Protein AF-A0A6N8XGK1-F1 (afdb_monomer)

Foldseek 3Di:
DDDDPPQFQDDDDDPPDQLLVSQVSSQVRVLVVCCVPVVDDSLPDQDGDQQFDLLLLLLLDLVLQCVLPVVLPVCSVVSVVQQVVAPFSSRQDPDDCRGRVSSCCVSDPPDDCPPVSVSSCVSCDPVSSCVRVVSVVVSVVSVVPDDPPPPPPDD

Sequence (155 aa):
YGLPGGFPGRAEPERSSDPIARCQQIEAALHGVVVEQAGCRQERFLPHIQPYEFEALLLSDMGAFARAEAQWHSVESELASVVNASASPEHVNDGFGTHPSARLKHAIPGYRKVTHGVRLATQIGLDRIRSECHHFGAWLGRMESLQPLNPGRSR

Mean predicted aligned error: 5.38 Å

pLDDT: mean 89.43, std 10.52, range [47.25, 98.38]

Solvent-accessible surface area (backbone atoms only — not comparable to full-atom values): 9091 Å² total; per-residue (Å²): 140,79,83,60,84,85,39,56,56,58,65,84,79,59,96,82,60,59,56,64,64,50,30,52,46,22,27,52,36,42,38,53,53,48,30,67,75,67,68,48,62,63,92,74,58,79,67,83,58,75,48,87,49,76,51,16,57,54,55,47,43,47,69,31,45,29,71,70,38,69,87,41,48,82,41,30,67,60,56,43,51,55,36,72,76,31,94,29,25,57,57,48,55,83,50,94,77,43,31,40,60,42,45,48,46,68,68,34,84,86,61,43,69,69,70,49,46,54,51,39,46,64,62,50,32,69,71,46,31,34,70,46,27,53,70,65,25,51,54,50,52,56,60,71,67,53,73,79,82,75,82,70,75,86,125

Structure (mmCIF, N/CA/C/O backbone):
data_AF-A0A6N8XGK1-F1
#
_entry.id   AF-A0A6N8XGK1-F1
#
loop_
_atom_site.group_PDB
_atom_site.id
_atom_site.type_symbol
_atom_site.label_atom_id
_atom_site.label_alt_id
_atom_site.label_comp_id
_atom_site.label_asym_id
_atom_site.label_entity_id
_atom_site.label_seq_id
_atom_site.pdbx_PDB_ins_code
_atom_site.Cartn_x
_atom_site.Cartn_y
_atom_site.Cartn_z
_atom_site.occupancy
_atom_site.B_iso_or_equiv
_atom_site.auth_seq_id
_atom_site.auth_comp_id
_atom_site.auth_asym_id
_atom_site.auth_atom_id
_atom_site.pdbx_PDB_model_num
ATOM 1 N N . TYR A 1 1 ? 4.749 13.531 3.700 1.00 50.72 1 TYR A N 1
ATOM 2 C CA . TYR A 1 1 ? 3.613 12.603 3.865 1.00 50.72 1 TYR A CA 1
ATOM 3 C C . TYR A 1 1 ? 3.802 11.890 5.192 1.00 50.72 1 TYR A C 1
ATOM 5 O O . TYR A 1 1 ? 4.949 11.628 5.538 1.00 50.72 1 TYR A O 1
ATOM 13 N N . GLY A 1 2 ? 2.741 11.643 5.952 1.00 74.00 2 GLY A N 1
ATOM 14 C CA . GLY A 1 2 ? 2.839 10.984 7.255 1.00 74.00 2 GLY A CA 1
ATOM 15 C C . GLY A 1 2 ? 1.676 11.351 8.167 1.00 74.00 2 GLY A C 1
ATOM 16 O O . GLY A 1 2 ? 1.068 12.408 8.004 1.00 74.00 2 GLY A O 1
ATOM 17 N N . LEU A 1 3 ? 1.372 10.467 9.114 1.00 82.06 3 LEU A N 1
ATOM 18 C CA . LEU A 1 3 ? 0.373 10.730 10.146 1.00 82.06 3 LEU A CA 1
ATOM 19 C C . LEU A 1 3 ? 0.832 11.909 11.027 1.00 82.06 3 LEU A C 1
ATOM 21 O O . LEU A 1 3 ? 2.037 12.069 11.210 1.00 82.06 3 LEU A O 1
ATOM 25 N N . PRO A 1 4 ? -0.074 12.753 11.552 1.00 85.00 4 PRO A N 1
ATOM 26 C CA . PRO A 1 4 ? 0.271 13.876 12.432 1.00 85.00 4 PRO A CA 1
ATOM 27 C C . PRO A 1 4 ? 0.778 13.408 13.806 1.00 85.00 4 PRO A C 1
ATOM 29 O O . PRO A 1 4 ? 0.638 12.242 14.162 1.00 85.00 4 PRO A O 1
ATOM 32 N N . GLY A 1 5 ? 1.452 14.286 14.563 1.00 81.62 5 GLY A N 1
ATOM 33 C CA . GLY A 1 5 ? 2.119 13.941 15.839 1.00 81.62 5 GLY A CA 1
ATOM 34 C C . GLY A 1 5 ? 1.186 13.324 16.879 1.00 81.62 5 GLY A C 1
ATOM 35 O O . GLY A 1 5 ? 1.539 12.347 17.519 1.00 81.62 5 GLY A O 1
ATOM 36 N N . GLY A 1 6 ? -0.036 13.848 16.977 1.00 85.25 6 GLY A N 1
ATOM 37 C CA . GLY A 1 6 ? -1.066 13.355 17.895 1.00 85.25 6 GLY A CA 1
ATOM 38 C C . GLY A 1 6 ? -1.968 12.262 17.320 1.00 85.25 6 GLY A C 1
ATOM 39 O O . GLY A 1 6 ? -3.076 12.090 17.816 1.00 85.25 6 GLY A O 1
ATOM 40 N N . PHE A 1 7 ? -1.570 11.579 16.241 1.00 89.50 7 PHE A N 1
ATOM 41 C CA . PHE A 1 7 ? -2.402 10.510 15.690 1.00 89.50 7 PHE A CA 1
ATOM 42 C C . PHE A 1 7 ? -2.451 9.308 16.656 1.00 89.50 7 PHE A C 1
ATOM 44 O O . PHE A 1 7 ? -1.396 8.909 17.157 1.00 89.50 7 PHE A O 1
ATOM 51 N N . PRO A 1 8 ? -3.628 8.702 16.912 1.00 89.88 8 PRO A N 1
ATOM 52 C CA . PRO A 1 8 ? -3.754 7.564 17.823 1.00 89.88 8 PRO A CA 1
ATOM 53 C C . PRO A 1 8 ? -2.777 6.429 17.498 1.00 89.88 8 PRO A C 1
ATOM 55 O O . PRO A 1 8 ? -2.654 6.013 16.349 1.00 89.88 8 PRO A O 1
ATOM 58 N N . GLY A 1 9 ? -2.067 5.933 18.514 1.00 86.50 9 GLY A N 1
ATOM 59 C CA . GLY A 1 9 ? -1.121 4.821 18.365 1.00 86.50 9 GLY A CA 1
ATOM 60 C C . GLY A 1 9 ? 0.174 5.166 17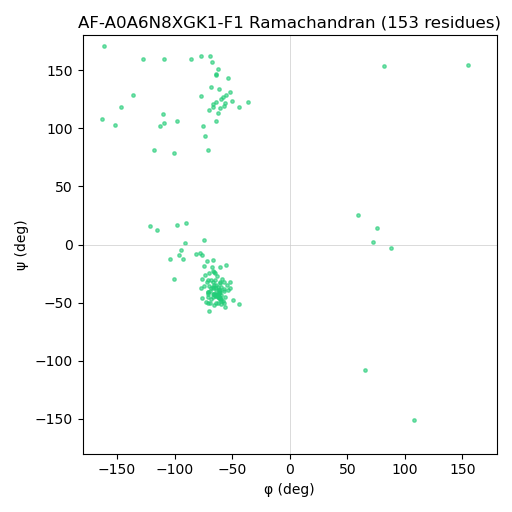.626 1.00 86.50 9 GLY A C 1
ATOM 61 O O . GLY A 1 9 ? 1.014 4.287 17.442 1.00 86.50 9 GLY A O 1
ATOM 62 N N . ARG A 1 10 ? 0.377 6.428 17.224 1.00 84.06 10 ARG A N 1
ATOM 63 C CA . ARG A 1 10 ? 1.642 6.870 16.642 1.00 84.06 10 ARG A CA 1
ATOM 64 C C . ARG A 1 10 ? 2.695 7.018 17.742 1.00 84.06 10 ARG A C 1
ATOM 66 O O . ARG A 1 10 ? 2.719 8.013 18.456 1.00 84.06 10 ARG A O 1
ATOM 73 N N . ALA A 1 11 ? 3.584 6.038 17.844 1.00 72.94 11 ALA A N 1
ATOM 74 C CA . ALA A 1 11 ? 4.844 6.179 18.566 1.00 72.94 11 ALA A CA 1
ATOM 75 C C . ALA A 1 11 ? 5.927 6.782 17.651 1.00 72.94 11 ALA A C 1
ATOM 77 O O . ALA A 1 11 ? 5.819 6.718 16.420 1.00 72.94 11 ALA A O 1
ATOM 78 N N . GLU A 1 12 ? 6.980 7.351 18.245 1.00 67.94 12 GLU A N 1
ATOM 79 C CA . GLU A 1 12 ? 8.197 7.662 17.492 1.00 67.94 12 GLU A CA 1
ATOM 80 C C . GLU A 1 12 ? 8.752 6.354 16.910 1.00 67.94 12 GLU A C 1
ATOM 82 O O . GLU A 1 12 ? 8.930 5.385 17.652 1.00 67.94 12 GLU A O 1
ATOM 87 N N . PRO A 1 13 ? 8.969 6.270 15.587 1.00 62.19 13 PRO A N 1
ATOM 88 C CA . PRO A 1 13 ? 9.389 5.027 14.973 1.00 62.19 13 PRO A CA 1
ATOM 89 C C . PRO A 1 13 ? 10.792 4.664 15.456 1.00 62.19 13 PRO A C 1
ATOM 91 O O . PRO A 1 13 ? 11.766 5.364 15.168 1.00 62.19 13 PRO A O 1
ATOM 94 N N . GLU A 1 14 ? 10.922 3.522 16.127 1.00 62.09 14 GLU A N 1
ATOM 95 C CA . GLU A 1 14 ? 12.225 2.881 16.245 1.00 62.09 14 GLU A CA 1
ATOM 96 C C . GLU A 1 14 ? 12.716 2.530 14.836 1.00 62.09 14 GLU A C 1
ATOM 98 O O . GLU A 1 14 ? 11.960 1.986 14.020 1.00 62.09 14 GLU A O 1
ATOM 103 N N . ARG A 1 15 ? 13.990 2.836 14.546 1.00 57.44 15 ARG A N 1
ATOM 104 C CA . ARG A 1 15 ? 14.609 2.665 13.215 1.00 57.44 15 ARG A CA 1
ATOM 105 C C . ARG A 1 15 ? 14.504 1.239 12.652 1.00 57.44 15 ARG A C 1
ATOM 107 O O . ARG A 1 15 ? 14.677 1.073 11.453 1.00 57.44 15 ARG A O 1
ATOM 114 N N . SER A 1 16 ? 14.224 0.245 13.495 1.00 60.00 16 SER A N 1
ATOM 115 C CA . SER A 1 16 ? 14.162 -1.181 13.152 1.00 60.00 16 SER A CA 1
ATOM 116 C C . SER A 1 16 ? 12.760 -1.799 13.302 1.00 60.00 16 SER A C 1
ATOM 118 O O . SER A 1 16 ? 12.632 -3.022 13.302 1.00 60.00 16 SER A O 1
ATOM 120 N N . SER A 1 17 ? 11.708 -0.993 13.471 1.00 76.88 17 SER A N 1
ATOM 121 C CA . SER A 1 17 ? 10.349 -1.524 13.647 1.00 76.88 17 SER A CA 1
ATOM 122 C C . SER A 1 17 ? 9.738 -1.987 12.321 1.00 76.88 17 SER A C 1
ATOM 124 O O . SER A 1 17 ? 9.678 -1.213 11.358 1.00 76.88 17 SER A O 1
ATOM 126 N N . ASP A 1 18 ? 9.239 -3.225 12.300 1.00 89.94 18 ASP A N 1
ATOM 127 C CA . ASP A 1 18 ? 8.448 -3.781 11.197 1.00 89.94 18 ASP A CA 1
ATOM 128 C C . ASP A 1 18 ? 7.307 -2.808 10.809 1.00 89.94 18 ASP A C 1
ATOM 130 O O . ASP A 1 18 ? 6.514 -2.407 11.675 1.00 89.94 18 ASP A O 1
ATOM 134 N N . PRO A 1 19 ? 7.224 -2.369 9.535 1.00 91.38 19 PRO A N 1
ATOM 135 C CA . PRO A 1 19 ? 6.176 -1.459 9.088 1.00 91.38 19 PRO A CA 1
ATOM 136 C C . PRO A 1 19 ? 4.763 -2.015 9.253 1.00 91.38 19 PRO A C 1
ATOM 138 O O . PRO A 1 19 ? 3.858 -1.226 9.530 1.00 91.38 19 PRO A O 1
ATOM 141 N N . ILE A 1 20 ? 4.558 -3.328 9.113 1.00 93.6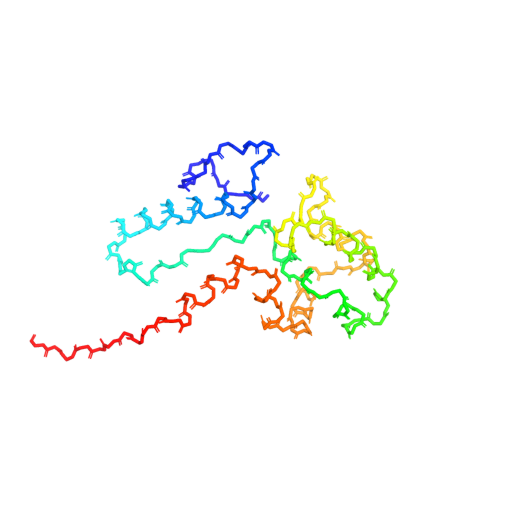9 20 ILE A N 1
ATOM 142 C CA . ILE A 1 20 ? 3.229 -3.932 9.248 1.00 93.69 20 ILE A CA 1
ATOM 143 C C . ILE A 1 20 ? 2.790 -3.897 10.710 1.00 93.69 20 ILE A C 1
ATOM 145 O O . ILE A 1 20 ? 1.721 -3.360 11.003 1.00 93.69 20 I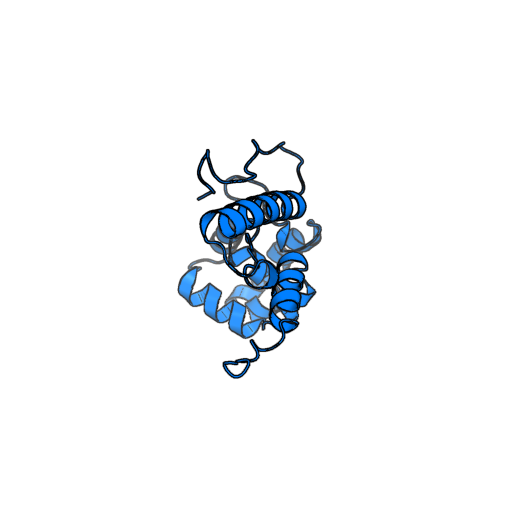LE A O 1
ATOM 149 N N . ALA A 1 21 ? 3.633 -4.362 11.637 1.00 92.50 21 ALA A N 1
ATOM 150 C CA . ALA A 1 21 ? 3.354 -4.280 13.073 1.00 92.50 21 ALA A CA 1
ATOM 151 C C . ALA A 1 21 ? 3.022 -2.844 13.523 1.00 92.50 21 ALA A C 1
ATOM 153 O O . ALA A 1 21 ? 2.096 -2.613 14.304 1.00 92.50 21 ALA A O 1
ATOM 154 N N . ARG A 1 22 ? 3.730 -1.851 12.972 1.00 91.31 22 ARG A N 1
ATOM 155 C CA . ARG A 1 22 ? 3.458 -0.432 13.234 1.00 91.31 22 ARG A CA 1
ATOM 156 C C . ARG A 1 22 ? 2.083 0.004 12.727 1.00 91.31 22 ARG A C 1
ATOM 158 O O . ARG A 1 22 ? 1.374 0.711 13.440 1.00 91.31 22 ARG A O 1
ATOM 165 N N . CYS A 1 23 ? 1.702 -0.397 11.512 1.00 93.62 23 CYS A N 1
ATOM 166 C CA . CYS A 1 23 ? 0.373 -0.104 10.972 1.00 93.62 23 CYS A CA 1
ATOM 167 C C . CYS A 1 23 ? -0.714 -0.737 11.845 1.00 93.62 23 CYS A C 1
ATOM 169 O O . CYS A 1 23 ? -1.638 -0.036 12.245 1.00 93.62 23 CYS A O 1
ATOM 171 N N . GLN A 1 24 ? -0.545 -1.997 12.251 1.00 94.75 24 GLN A N 1
ATOM 172 C CA . GLN A 1 24 ? -1.492 -2.707 13.116 1.00 94.75 24 GLN A CA 1
ATOM 173 C C . GLN A 1 24 ? -1.678 -2.031 14.482 1.00 94.75 24 GLN A C 1
ATOM 175 O O . GLN A 1 24 ? -2.804 -1.909 14.965 1.00 94.75 24 GLN A O 1
ATOM 180 N N . GLN A 1 25 ? -0.599 -1.538 15.099 1.00 93.81 25 GLN A N 1
ATOM 181 C CA . GLN A 1 25 ? -0.683 -0.773 16.348 1.00 93.81 25 GLN A CA 1
ATOM 182 C C . GLN A 1 25 ? -1.510 0.509 16.176 1.00 93.81 25 GLN A C 1
ATOM 184 O O . GLN A 1 25 ? -2.373 0.821 17.001 1.00 93.81 25 GLN A O 1
ATOM 189 N N . ILE A 1 26 ? -1.249 1.253 15.101 1.00 94.44 26 ILE A N 1
ATOM 190 C CA . ILE A 1 26 ? -1.958 2.495 14.784 1.00 94.44 26 ILE A CA 1
ATOM 191 C C . ILE A 1 26 ? -3.432 2.207 14.483 1.00 94.44 26 ILE A C 1
ATOM 193 O O . ILE A 1 26 ? -4.312 2.906 14.980 1.00 94.44 26 ILE A O 1
ATOM 197 N N . GLU A 1 27 ? -3.717 1.167 13.705 1.00 96.81 27 GLU A N 1
ATOM 198 C CA . GLU A 1 27 ? -5.072 0.728 13.370 1.00 96.81 27 GLU A CA 1
ATOM 199 C C . GLU A 1 27 ? -5.863 0.319 14.612 1.00 96.81 27 GLU A C 1
ATOM 201 O O . GLU A 1 27 ? -7.020 0.713 14.743 1.00 96.81 27 GLU A O 1
ATOM 206 N N . ALA A 1 28 ? -5.252 -0.412 15.549 1.00 96.62 28 ALA A N 1
ATOM 207 C CA . ALA A 1 28 ? -5.891 -0.797 16.805 1.00 96.62 28 ALA A CA 1
ATOM 208 C C . ALA A 1 28 ? -6.228 0.423 17.678 1.00 96.62 28 ALA A C 1
ATOM 210 O O . ALA A 1 28 ? -7.330 0.520 18.220 1.00 96.62 28 ALA A O 1
ATOM 211 N N . ALA A 1 29 ? -5.314 1.392 17.778 1.00 96.25 29 ALA A N 1
ATOM 212 C CA . ALA A 1 29 ? -5.569 2.627 18.514 1.00 96.25 29 ALA A CA 1
ATOM 213 C C . ALA A 1 29 ? -6.648 3.489 17.838 1.00 96.25 29 ALA A C 1
ATOM 215 O O . ALA A 1 29 ? -7.540 4.009 18.508 1.00 96.25 29 ALA A O 1
ATOM 216 N N . LEU A 1 30 ? -6.596 3.613 16.508 1.00 96.56 30 LEU A N 1
ATOM 217 C CA . LEU A 1 30 ? -7.606 4.321 15.723 1.00 96.56 30 LEU A CA 1
ATOM 218 C C . LEU A 1 30 ? -8.983 3.667 15.874 1.00 96.56 30 LEU A C 1
ATOM 220 O O . LEU A 1 30 ? -9.978 4.374 16.013 1.00 96.56 30 LEU A O 1
ATOM 224 N N . HIS A 1 31 ? -9.036 2.332 15.874 1.00 97.69 31 HIS A N 1
ATOM 225 C CA . HIS A 1 31 ? -10.255 1.565 16.117 1.00 97.69 31 HIS A CA 1
ATOM 226 C C . HIS A 1 31 ? -10.892 1.936 17.451 1.00 97.69 31 HIS A C 1
ATOM 228 O O . HIS A 1 31 ? -12.045 2.360 17.462 1.00 97.69 31 HIS A O 1
ATOM 234 N N . GLY A 1 32 ? -10.124 1.864 18.543 1.00 97.50 32 GLY A N 1
ATOM 235 C CA . GLY A 1 32 ? -10.609 2.205 19.879 1.00 97.50 32 GLY A CA 1
ATOM 236 C C . GLY A 1 32 ? -11.163 3.628 19.957 1.00 97.50 32 GLY A C 1
ATOM 237 O O . GLY A 1 32 ? -12.307 3.816 20.364 1.00 97.50 32 GLY A O 1
ATOM 238 N N . VAL A 1 33 ? -10.395 4.615 19.479 1.00 97.00 33 VAL A N 1
ATOM 239 C CA . VAL A 1 33 ? -10.799 6.032 19.516 1.00 97.00 33 VAL A CA 1
ATOM 240 C C . VAL A 1 33 ? -12.078 6.278 18.715 1.00 97.00 33 VAL A C 1
ATOM 242 O O . VAL A 1 33 ? -12.979 6.961 19.193 1.00 97.00 33 VAL A O 1
ATOM 245 N N . VAL A 1 34 ? -12.195 5.726 17.504 1.00 96.75 34 VAL A N 1
ATOM 246 C CA . VAL A 1 34 ? -13.378 5.950 16.658 1.00 96.75 34 VAL A CA 1
ATOM 247 C C . VAL A 1 34 ? -14.606 5.232 17.210 1.00 96.75 34 VAL A C 1
ATOM 249 O O . VAL A 1 34 ? -15.695 5.803 17.197 1.00 96.75 34 VAL A O 1
ATOM 252 N N . VAL A 1 35 ? -14.462 4.003 17.711 1.00 97.88 35 VAL A N 1
ATOM 253 C CA . VAL A 1 35 ? -15.581 3.270 18.323 1.00 97.88 35 VAL A CA 1
ATOM 254 C C . VAL A 1 35 ? -16.089 3.997 19.565 1.00 97.88 35 VAL A C 1
ATOM 256 O O . VAL A 1 35 ? -17.299 4.165 19.703 1.00 97.88 35 VAL A O 1
ATOM 259 N N . GLU A 1 36 ? -15.187 4.484 20.418 1.00 97.62 36 GLU A N 1
ATOM 260 C CA . GLU A 1 36 ? -15.536 5.257 21.612 1.00 97.62 36 GLU A CA 1
ATOM 261 C C . GLU A 1 36 ? -16.209 6.591 21.258 1.00 97.62 36 GLU A C 1
ATOM 263 O O . GLU A 1 36 ? -17.287 6.894 21.765 1.00 97.62 36 GLU A O 1
ATOM 268 N N . GLN A 1 37 ? -15.613 7.380 20.359 1.00 97.00 37 GLN A N 1
ATOM 269 C CA . GLN A 1 37 ? -16.093 8.734 20.061 1.00 97.00 37 GLN A CA 1
ATOM 270 C C . GLN A 1 37 ? -17.340 8.761 19.175 1.00 97.00 37 GLN A C 1
ATOM 272 O O . GLN A 1 37 ? -18.204 9.616 19.359 1.00 97.00 37 GLN A O 1
ATOM 277 N N . ALA A 1 38 ? -17.439 7.858 18.198 1.00 96.12 38 ALA A N 1
ATOM 278 C CA . ALA A 1 38 ? -18.563 7.826 17.264 1.00 96.12 38 ALA A CA 1
ATOM 279 C C . ALA A 1 38 ? -19.699 6.895 17.719 1.00 96.12 38 ALA A C 1
ATOM 281 O O . ALA A 1 38 ? -20.769 6.916 17.112 1.00 96.12 38 ALA A O 1
ATOM 282 N N . GLY A 1 39 ? -19.473 6.041 18.728 1.00 94.56 39 GLY A N 1
ATOM 283 C CA . GLY A 1 39 ? -20.450 5.040 19.174 1.00 94.56 39 GLY A CA 1
ATOM 284 C C . GLY A 1 39 ? -20.845 4.047 18.074 1.00 94.56 39 GLY A C 1
ATOM 285 O O . GLY A 1 39 ? -21.958 3.520 18.070 1.00 94.56 39 GLY A O 1
ATOM 286 N N . CYS A 1 40 ? -19.970 3.840 17.087 1.00 94.12 40 CYS A N 1
ATOM 287 C CA . CYS A 1 40 ? -20.265 3.001 15.933 1.00 94.12 40 CYS A CA 1
ATOM 288 C C . CYS A 1 40 ? -20.166 1.505 16.273 1.00 94.12 40 CYS A C 1
ATOM 290 O O . CYS A 1 40 ? -19.568 1.092 17.267 1.00 94.12 40 CYS A O 1
ATOM 292 N N . ARG A 1 41 ? -20.753 0.662 15.418 1.00 94.56 41 ARG A N 1
ATOM 293 C CA . ARG A 1 41 ? -20.630 -0.797 15.527 1.00 94.56 41 ARG A CA 1
ATOM 294 C C . ARG A 1 41 ? -19.160 -1.190 15.368 1.00 94.56 41 ARG A C 1
ATOM 296 O O . ARG A 1 41 ? -18.604 -1.028 14.284 1.00 94.56 41 ARG A O 1
ATOM 303 N N . GLN A 1 42 ? -18.546 -1.702 16.433 1.00 95.62 42 GLN A N 1
ATOM 304 C CA . GLN A 1 42 ? -17.112 -2.010 16.481 1.00 95.62 42 GLN A CA 1
ATOM 305 C C . GLN A 1 42 ? -16.648 -2.934 15.349 1.00 95.62 42 GLN A C 1
ATOM 307 O O . GLN A 1 42 ? -15.562 -2.765 14.809 1.00 95.62 42 GLN A O 1
ATOM 312 N N . GLU A 1 43 ? -17.489 -3.874 14.932 1.00 94.88 43 GLU A N 1
ATOM 313 C CA . GLU A 1 43 ? -17.206 -4.811 13.850 1.00 94.88 43 GLU A CA 1
ATOM 314 C C . GLU A 1 43 ? -17.370 -4.190 12.454 1.00 94.88 43 GLU A C 1
ATOM 316 O O . GLU A 1 43 ? -17.051 -4.829 11.458 1.00 94.88 43 GLU A O 1
ATOM 321 N N . ARG A 1 44 ? -17.887 -2.957 12.362 1.00 94.56 44 ARG A N 1
ATOM 322 C CA . ARG A 1 44 ? -18.103 -2.216 11.106 1.00 94.56 44 ARG A CA 1
ATOM 323 C C . ARG A 1 44 ? -17.085 -1.125 10.853 1.00 94.56 44 ARG A C 1
ATOM 325 O O . ARG A 1 44 ? -17.025 -0.625 9.734 1.00 94.56 44 ARG A O 1
ATOM 332 N N . PHE A 1 45 ? -16.288 -0.774 11.851 1.00 96.88 45 PHE A N 1
ATOM 333 C CA . PHE A 1 45 ? -15.123 0.063 11.643 1.00 96.88 45 PHE A CA 1
ATOM 334 C C . PHE A 1 45 ? -13.891 -0.835 11.547 1.00 96.88 45 PHE A C 1
ATOM 336 O O . PHE A 1 45 ? -13.452 -1.411 12.535 1.00 96.88 45 PHE A O 1
ATOM 343 N N . LEU A 1 46 ? -13.362 -1.002 10.337 1.00 97.38 46 LEU A N 1
ATOM 344 C CA . LEU A 1 46 ? -12.184 -1.823 10.059 1.00 97.38 46 LEU A CA 1
ATOM 345 C C . LEU A 1 46 ? -11.088 -0.907 9.497 1.00 97.38 46 LEU A C 1
ATOM 347 O O . LEU A 1 46 ? -10.973 -0.794 8.273 1.00 97.38 46 LEU A O 1
ATOM 351 N N . PRO A 1 47 ? -10.347 -0.181 10.357 1.00 97.25 47 PRO A N 1
ATOM 352 C CA . PRO A 1 47 ? -9.312 0.726 9.885 1.00 97.25 47 PRO A CA 1
ATOM 353 C C . PRO A 1 47 ? -8.197 -0.040 9.169 1.00 97.25 47 PRO A C 1
ATOM 355 O O . PRO A 1 47 ? -7.861 -1.158 9.554 1.00 97.25 47 PRO A O 1
ATOM 358 N N . HIS A 1 48 ? -7.631 0.604 8.149 1.00 96.94 48 HIS A N 1
ATOM 359 C CA . HIS A 1 48 ? -6.443 0.161 7.423 1.00 96.94 48 HIS A CA 1
ATOM 360 C C . HIS A 1 48 ? -5.525 1.349 7.205 1.00 96.94 48 HIS A C 1
ATOM 362 O O . HIS A 1 48 ? -5.946 2.389 6.690 1.00 96.94 48 HIS A O 1
ATOM 368 N N . ILE A 1 49 ? -4.268 1.182 7.574 1.00 94.75 49 ILE A N 1
ATOM 369 C CA . ILE A 1 49 ? -3.178 2.077 7.241 1.00 94.75 49 ILE A CA 1
ATOM 370 C C . ILE A 1 49 ? -2.299 1.320 6.261 1.00 94.75 49 ILE A C 1
ATOM 372 O O . ILE A 1 49 ? -1.641 0.343 6.610 1.00 94.75 49 ILE A O 1
ATOM 376 N N . GLN A 1 50 ? -2.275 1.794 5.017 1.00 93.94 50 GLN A N 1
ATOM 377 C CA . GLN A 1 50 ? -1.356 1.251 4.031 1.00 93.94 50 GLN A CA 1
ATOM 378 C C . GLN A 1 50 ? 0.079 1.606 4.446 1.00 93.94 50 GLN A C 1
ATOM 380 O O . GLN A 1 50 ? 0.386 2.803 4.541 1.00 93.94 50 GLN A O 1
ATOM 385 N N . PRO A 1 51 ? 0.976 0.624 4.658 1.00 91.19 51 PRO A N 1
ATOM 386 C CA . PRO A 1 51 ? 2.383 0.925 4.846 1.00 91.19 51 PRO A CA 1
ATOM 387 C C . PRO A 1 51 ? 2.913 1.682 3.624 1.00 91.19 51 PRO A C 1
ATOM 389 O O . PRO A 1 51 ? 2.770 1.255 2.477 1.00 91.19 51 PRO A O 1
ATOM 392 N N . TYR A 1 52 ? 3.526 2.831 3.902 1.00 90.06 52 TYR A N 1
ATOM 393 C CA . TYR A 1 52 ? 4.171 3.713 2.931 1.00 90.06 52 TYR A CA 1
ATOM 394 C C . TYR A 1 52 ? 3.223 4.360 1.909 1.00 90.06 52 TYR A C 1
ATOM 396 O O . TYR A 1 52 ? 2.523 5.313 2.247 1.00 90.06 52 TYR A O 1
ATOM 404 N N . GLU A 1 53 ? 3.261 3.929 0.649 1.00 91.06 53 GLU A N 1
ATOM 405 C CA . GLU A 1 53 ? 2.525 4.539 -0.460 1.00 91.06 53 GLU A CA 1
ATOM 406 C C . GLU A 1 53 ? 1.713 3.479 -1.206 1.00 91.06 53 GLU A C 1
ATOM 408 O O . GLU A 1 53 ? 2.043 2.295 -1.174 1.00 91.06 53 GLU A O 1
ATOM 413 N N . PHE A 1 54 ? 0.688 3.912 -1.943 1.00 93.56 54 PHE A N 1
ATOM 414 C CA . PHE A 1 54 ? -0.091 3.040 -2.828 1.00 93.56 54 PHE A CA 1
ATOM 415 C C . PHE A 1 54 ? 0.800 2.235 -3.786 1.00 93.56 54 PHE A C 1
ATOM 417 O O . PHE A 1 54 ? 0.542 1.063 -4.042 1.00 93.56 54 PHE A O 1
ATOM 424 N N . GLU A 1 55 ? 1.882 2.840 -4.275 1.00 94.06 55 GLU A N 1
ATOM 425 C CA . GLU A 1 55 ? 2.833 2.200 -5.176 1.00 94.06 55 GLU A CA 1
ATOM 426 C C . GLU A 1 55 ? 3.509 0.953 -4.577 1.00 94.06 55 GLU A C 1
ATOM 428 O O . GLU A 1 55 ? 3.959 0.116 -5.351 1.00 94.06 55 GLU A O 1
ATOM 433 N N . ALA A 1 56 ? 3.525 0.767 -3.248 1.00 93.81 56 ALA A N 1
ATOM 434 C CA . ALA A 1 56 ? 3.970 -0.489 -2.632 1.00 93.81 56 ALA A CA 1
ATOM 435 C C . ALA A 1 56 ? 3.108 -1.681 -3.079 1.00 93.81 56 ALA A C 1
ATOM 437 O O . ALA A 1 56 ? 3.632 -2.751 -3.365 1.00 93.81 56 ALA A O 1
ATOM 438 N N . LEU A 1 57 ? 1.791 -1.484 -3.216 1.00 96.38 57 LEU A N 1
ATOM 439 C CA . LEU A 1 57 ? 0.870 -2.528 -3.681 1.00 96.38 57 LEU A CA 1
ATOM 440 C C . LEU A 1 57 ? 1.135 -2.915 -5.138 1.00 96.38 57 LEU A C 1
ATOM 442 O O . LEU A 1 57 ? 0.967 -4.072 -5.521 1.00 96.38 57 LEU A O 1
ATOM 446 N N . LEU A 1 58 ? 1.587 -1.958 -5.952 1.00 95.88 58 LEU A N 1
ATOM 447 C CA . LEU A 1 58 ? 1.949 -2.208 -7.347 1.00 95.88 58 LEU A CA 1
ATOM 448 C C . LEU A 1 58 ? 3.187 -3.102 -7.457 1.00 95.88 58 LEU A C 1
ATOM 450 O O . LEU A 1 58 ? 3.394 -3.723 -8.493 1.00 95.88 58 LEU A O 1
ATOM 454 N N . LEU A 1 59 ? 3.984 -3.215 -6.389 1.00 94.88 59 LEU A N 1
ATOM 455 C CA . LEU A 1 59 ? 5.168 -4.064 -6.366 1.00 94.88 59 LEU A CA 1
ATOM 456 C C . LEU A 1 59 ? 4.866 -5.576 -6.250 1.00 94.88 59 LEU A C 1
ATOM 458 O O . LEU A 1 59 ? 5.788 -6.383 -6.204 1.00 94.88 59 LEU A O 1
ATOM 462 N N . SER A 1 60 ? 3.590 -5.971 -6.254 1.00 96.00 60 SER A N 1
ATOM 463 C CA . SER A 1 60 ? 3.128 -7.370 -6.182 1.00 96.00 60 SER A CA 1
ATOM 464 C C . SER A 1 60 ? 3.299 -8.182 -7.479 1.00 96.00 60 SER A C 1
ATOM 466 O O . SER A 1 60 ? 3.279 -9.417 -7.455 1.00 96.00 60 SER A O 1
ATOM 468 N N . ASP A 1 61 ? 3.483 -7.529 -8.630 1.00 95.06 61 ASP A N 1
ATOM 469 C CA . ASP A 1 61 ? 3.757 -8.215 -9.900 1.00 95.06 61 ASP A CA 1
ATOM 470 C C . ASP A 1 61 ? 4.577 -7.333 -10.849 1.00 95.06 61 ASP A C 1
ATOM 472 O O . ASP A 1 61 ? 4.058 -6.427 -11.502 1.00 95.06 61 ASP A O 1
ATOM 476 N N . MET A 1 62 ? 5.876 -7.626 -10.944 1.00 91.12 62 MET A N 1
ATOM 477 C CA . MET A 1 62 ? 6.804 -6.928 -11.844 1.00 91.12 62 MET A CA 1
ATOM 478 C C . MET A 1 62 ? 6.572 -7.266 -13.311 1.00 91.12 62 MET A C 1
ATOM 480 O O . MET A 1 62 ? 6.697 -6.384 -14.160 1.00 91.12 62 MET A O 1
ATOM 484 N N . GLY A 1 63 ? 6.101 -8.474 -13.614 1.00 89.75 63 GLY A N 1
ATOM 485 C CA . GLY A 1 63 ? 5.721 -8.837 -14.975 1.00 89.75 63 GLY A CA 1
ATOM 486 C C . GLY A 1 63 ? 4.558 -7.983 -15.493 1.00 89.75 63 GLY A C 1
ATOM 487 O O . GLY A 1 63 ? 4.449 -7.737 -16.696 1.00 89.75 63 GLY A O 1
ATOM 488 N N . ALA A 1 64 ? 3.694 -7.471 -14.607 1.00 91.88 64 ALA A N 1
ATOM 489 C CA . ALA A 1 64 ? 2.612 -6.567 -14.993 1.00 91.88 64 ALA A CA 1
ATOM 490 C C . ALA A 1 64 ? 3.109 -5.230 -15.553 1.00 91.88 64 ALA A C 1
ATOM 492 O O . ALA A 1 64 ? 2.395 -4.615 -16.345 1.00 91.88 64 ALA A O 1
ATOM 493 N N . PHE A 1 65 ? 4.321 -4.791 -15.202 1.00 91.56 65 PHE A N 1
ATOM 494 C CA . PHE A 1 65 ? 4.890 -3.546 -15.720 1.00 91.56 65 PHE A CA 1
ATOM 495 C C . PHE A 1 65 ? 5.199 -3.663 -17.208 1.00 91.56 65 PHE A C 1
ATOM 497 O O . PHE A 1 65 ? 4.770 -2.807 -17.981 1.00 91.56 65 PHE A O 1
ATOM 504 N N . ALA A 1 66 ? 5.844 -4.757 -17.621 1.00 87.62 66 ALA A N 1
ATOM 505 C CA . ALA A 1 66 ? 6.111 -5.040 -19.029 1.00 87.62 66 ALA A CA 1
ATOM 506 C C . ALA A 1 66 ? 4.815 -5.254 -19.834 1.00 87.62 66 ALA A C 1
ATOM 508 O O . ALA A 1 66 ? 4.728 -4.847 -20.992 1.00 87.62 66 ALA A O 1
ATOM 509 N N . ARG A 1 67 ? 3.778 -5.849 -19.218 1.00 89.00 67 ARG A N 1
ATOM 510 C CA . ARG A 1 67 ? 2.447 -5.991 -19.843 1.00 89.00 67 ARG A CA 1
ATOM 511 C C . ARG A 1 67 ? 1.712 -4.656 -19.978 1.00 89.00 67 ARG A C 1
ATOM 513 O O . ARG A 1 67 ? 0.995 -4.458 -20.955 1.00 89.00 67 ARG A O 1
ATOM 520 N N . ALA A 1 68 ? 1.868 -3.752 -19.011 1.00 88.06 68 ALA A N 1
ATOM 521 C CA . ALA A 1 68 ? 1.238 -2.437 -19.039 1.00 88.06 68 ALA A CA 1
ATOM 522 C C . ALA A 1 68 ? 1.874 -1.526 -20.097 1.00 88.06 68 ALA A C 1
ATOM 524 O O . ALA A 1 68 ? 1.144 -0.839 -20.812 1.00 88.06 68 ALA A O 1
ATOM 525 N N . GLU A 1 69 ? 3.205 -1.540 -20.205 1.00 88.00 69 GLU A N 1
ATOM 526 C CA . GLU A 1 69 ? 3.973 -0.812 -21.215 1.00 88.00 69 GLU A CA 1
ATOM 527 C C . GLU A 1 69 ? 5.227 -1.610 -21.600 1.00 88.00 69 GLU A C 1
ATOM 529 O O . GLU A 1 69 ? 6.130 -1.798 -20.785 1.00 88.00 69 GLU A O 1
ATOM 534 N N . ALA A 1 70 ? 5.344 -2.011 -22.869 1.00 86.81 70 ALA A N 1
ATOM 535 C CA . ALA A 1 70 ? 6.460 -2.844 -23.336 1.00 86.81 70 ALA A CA 1
ATOM 536 C C . ALA A 1 70 ? 7.846 -2.220 -23.065 1.00 86.81 70 ALA A C 1
ATOM 538 O O . ALA A 1 70 ? 8.815 -2.921 -22.783 1.00 86.81 70 ALA A O 1
ATOM 539 N N . GLN A 1 71 ? 7.933 -0.888 -23.091 1.00 88.00 71 GLN A N 1
ATOM 540 C CA . GLN A 1 71 ? 9.161 -0.134 -22.813 1.00 88.00 71 GLN A CA 1
ATOM 541 C C . GLN A 1 71 ? 9.656 -0.243 -21.360 1.00 88.00 71 GLN A C 1
ATOM 543 O O . GLN A 1 71 ? 10.781 0.154 -21.079 1.00 88.00 71 GLN A O 1
ATOM 548 N N . TRP A 1 72 ? 8.840 -0.754 -20.431 1.00 90.69 72 TRP A N 1
ATOM 549 C CA . TRP A 1 72 ? 9.222 -0.951 -19.027 1.00 90.69 72 TRP A CA 1
ATOM 550 C C . TRP A 1 72 ? 9.813 -2.334 -18.758 1.00 90.69 72 TRP A C 1
ATOM 552 O O . TRP A 1 72 ? 10.193 -2.628 -17.630 1.00 90.69 72 TRP A O 1
ATOM 562 N N . HIS A 1 73 ? 9.952 -3.182 -19.777 1.00 87.44 73 HIS A N 1
ATOM 563 C CA . HIS A 1 73 ? 10.583 -4.488 -19.605 1.00 87.44 73 HIS A CA 1
ATOM 564 C C . HIS A 1 73 ? 12.031 -4.386 -19.087 1.00 87.44 73 HIS A C 1
ATOM 566 O O . HIS A 1 73 ? 12.483 -5.238 -18.329 1.00 87.44 73 HIS A O 1
ATOM 572 N N . SER A 1 74 ? 12.747 -3.305 -19.417 1.00 86.38 74 SER A N 1
ATOM 573 C CA . SER A 1 74 ? 14.119 -3.077 -18.945 1.00 86.38 74 SER A CA 1
ATOM 574 C C . SER A 1 74 ? 14.236 -2.853 -17.434 1.00 86.38 74 SER A C 1
ATOM 576 O O . SER A 1 74 ? 15.305 -3.095 -16.881 1.00 86.38 74 SER A O 1
ATOM 578 N N . VAL A 1 75 ? 13.167 -2.409 -16.762 1.00 87.25 75 VAL A N 1
ATOM 579 C CA . VAL A 1 75 ? 13.190 -2.088 -15.321 1.00 87.25 75 VAL A CA 1
ATOM 580 C C . VAL A 1 75 ? 12.685 -3.231 -14.444 1.00 87.25 75 VAL A C 1
ATOM 582 O O . VAL A 1 75 ? 12.806 -3.179 -13.222 1.00 87.25 75 VAL A O 1
ATOM 585 N N . GLU A 1 76 ? 12.118 -4.271 -15.059 1.00 86.94 76 GLU A N 1
ATOM 586 C CA . GLU A 1 76 ? 11.480 -5.393 -14.371 1.00 86.94 76 GLU A CA 1
ATOM 587 C C . GLU A 1 76 ? 12.456 -6.098 -13.423 1.00 86.94 76 GLU A C 1
ATOM 589 O O . GLU A 1 76 ? 12.152 -6.286 -12.246 1.00 86.94 76 GLU A O 1
ATOM 594 N N . SER A 1 77 ? 13.662 -6.420 -13.906 1.00 87.69 77 SER A N 1
ATOM 595 C CA . SER A 1 77 ? 14.674 -7.114 -13.102 1.00 87.69 77 SER A CA 1
ATOM 596 C C . SER A 1 77 ? 15.191 -6.265 -11.938 1.00 87.69 77 SER A C 1
ATOM 598 O O . SER A 1 77 ? 15.463 -6.807 -10.86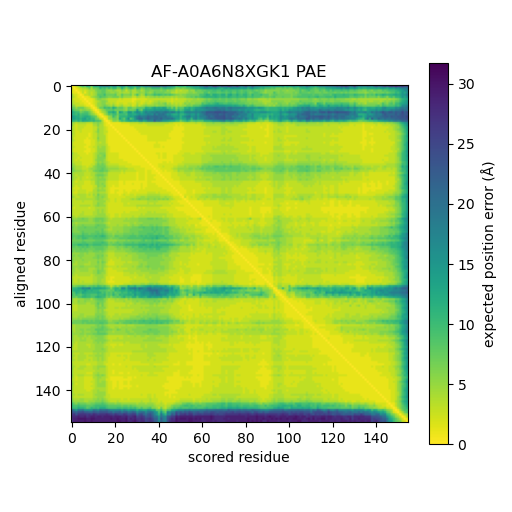6 1.00 87.69 77 SER A O 1
ATOM 600 N N . GLU A 1 78 ? 15.346 -4.953 -12.135 1.00 88.69 78 GLU A N 1
ATOM 601 C CA . GLU A 1 78 ? 15.807 -4.037 -11.086 1.00 88.69 78 GLU A CA 1
ATOM 602 C C . GLU A 1 78 ? 14.767 -3.963 -9.965 1.00 88.69 78 GLU A C 1
ATOM 604 O O . GLU A 1 78 ? 15.081 -4.225 -8.803 1.00 88.69 78 GLU A O 1
ATOM 609 N N . LEU A 1 79 ? 13.508 -3.687 -10.309 1.00 88.38 79 LEU A N 1
ATOM 610 C CA . LEU A 1 79 ? 12.434 -3.573 -9.325 1.00 88.38 79 LEU A CA 1
ATOM 611 C C . LEU A 1 79 ? 12.132 -4.918 -8.645 1.00 88.38 79 LEU A C 1
ATOM 613 O O . LEU A 1 79 ? 11.920 -4.947 -7.433 1.00 88.38 79 LEU A O 1
ATOM 617 N N . ALA A 1 80 ? 12.205 -6.037 -9.375 1.00 90.75 80 ALA A N 1
ATOM 618 C CA . ALA A 1 80 ? 12.066 -7.372 -8.793 1.00 90.75 80 ALA A CA 1
ATOM 619 C C . ALA A 1 80 ? 13.153 -7.665 -7.752 1.00 90.75 80 ALA A C 1
ATOM 621 O O . ALA A 1 80 ? 12.859 -8.241 -6.707 1.00 90.75 80 ALA A O 1
ATOM 622 N N . SER A 1 81 ? 14.396 -7.233 -7.992 1.00 90.75 81 SER A N 1
ATOM 623 C CA . SER A 1 81 ? 15.490 -7.430 -7.032 1.00 90.75 81 SER A CA 1
ATOM 624 C C . SER A 1 81 ? 15.234 -6.721 -5.697 1.00 90.75 81 SER A C 1
ATOM 626 O O . SER A 1 81 ? 15.519 -7.278 -4.640 1.00 90.75 81 SER A O 1
ATOM 628 N N . VAL A 1 82 ? 14.616 -5.535 -5.735 1.00 88.94 82 VAL A N 1
ATOM 629 C CA . VAL A 1 82 ? 14.236 -4.766 -4.541 1.00 88.94 82 VAL A CA 1
ATOM 630 C C . VAL A 1 82 ? 13.151 -5.484 -3.744 1.00 88.94 82 VAL A C 1
ATOM 632 O O . VAL A 1 82 ? 13.246 -5.580 -2.519 1.00 88.94 82 VAL A O 1
ATOM 635 N N . VAL A 1 83 ? 12.123 -5.994 -4.428 1.00 91.38 83 VAL A N 1
ATOM 636 C CA . VAL A 1 83 ? 11.041 -6.743 -3.774 1.00 91.38 83 VAL A CA 1
ATOM 637 C C . VAL A 1 83 ? 11.588 -8.024 -3.151 1.00 91.38 83 VAL A C 1
ATOM 639 O O . VAL A 1 83 ? 11.301 -8.295 -1.993 1.00 91.38 83 VAL A O 1
ATOM 642 N N . ASN A 1 84 ? 12.450 -8.750 -3.868 1.00 91.88 84 ASN A N 1
ATOM 643 C CA . ASN A 1 84 ? 13.070 -9.989 -3.388 1.00 91.88 84 ASN A CA 1
ATOM 644 C C . ASN A 1 84 ? 14.043 -9.777 -2.216 1.00 91.88 84 ASN A C 1
ATOM 646 O O . ASN A 1 84 ? 14.308 -10.712 -1.465 1.00 91.88 84 ASN A O 1
ATOM 650 N N . ALA A 1 85 ? 14.590 -8.569 -2.059 1.00 91.69 85 ALA A N 1
ATOM 651 C CA . ALA A 1 85 ? 15.401 -8.192 -0.902 1.00 91.69 85 ALA A CA 1
ATOM 652 C C . ALA A 1 85 ? 14.554 -7.801 0.326 1.00 91.69 85 ALA A C 1
ATOM 654 O O . ALA A 1 85 ? 15.100 -7.609 1.412 1.00 91.69 85 ALA A O 1
ATOM 655 N N . SER A 1 86 ? 13.235 -7.678 0.162 1.00 91.25 86 SER A N 1
ATOM 656 C CA . SER A 1 86 ? 12.280 -7.312 1.208 1.00 91.25 86 SER A CA 1
ATOM 657 C C . SER A 1 86 ? 11.419 -8.517 1.599 1.00 91.25 86 SER A C 1
ATOM 659 O O . SER A 1 86 ? 11.272 -9.467 0.836 1.00 91.25 86 SER A O 1
ATOM 661 N N . ALA A 1 87 ? 10.802 -8.486 2.784 1.00 93.62 87 ALA A N 1
ATOM 662 C CA . ALA A 1 87 ? 9.928 -9.581 3.222 1.00 93.62 87 ALA A CA 1
ATOM 663 C C . ALA A 1 87 ? 8.625 -9.678 2.403 1.00 93.62 87 ALA A C 1
ATOM 665 O O . ALA A 1 87 ? 8.065 -10.759 2.246 1.00 93.62 87 ALA A O 1
ATOM 666 N N . SER A 1 88 ? 8.131 -8.547 1.896 1.00 94.44 88 SER A N 1
ATOM 667 C CA . SER A 1 88 ? 7.003 -8.462 0.964 1.00 94.44 88 SER A CA 1
ATOM 668 C C . SER A 1 88 ? 7.015 -7.095 0.260 1.00 94.44 88 SER A C 1
ATOM 670 O O . SER A 1 88 ? 7.743 -6.196 0.701 1.00 94.44 88 SER A O 1
ATOM 672 N N . PRO A 1 89 ? 6.177 -6.870 -0.772 1.00 94.88 89 PRO A N 1
ATOM 673 C CA . PRO A 1 89 ? 5.989 -5.545 -1.371 1.00 94.88 89 PRO A CA 1
ATOM 674 C C . PRO A 1 89 ? 5.663 -4.444 -0.345 1.00 94.88 89 PRO A C 1
ATOM 676 O O . PRO A 1 89 ? 6.092 -3.301 -0.488 1.00 94.88 89 PRO A O 1
ATOM 679 N N . GLU A 1 90 ? 4.957 -4.793 0.735 1.00 94.88 90 GLU A N 1
ATOM 680 C CA . GLU A 1 90 ? 4.563 -3.872 1.813 1.00 94.88 90 GLU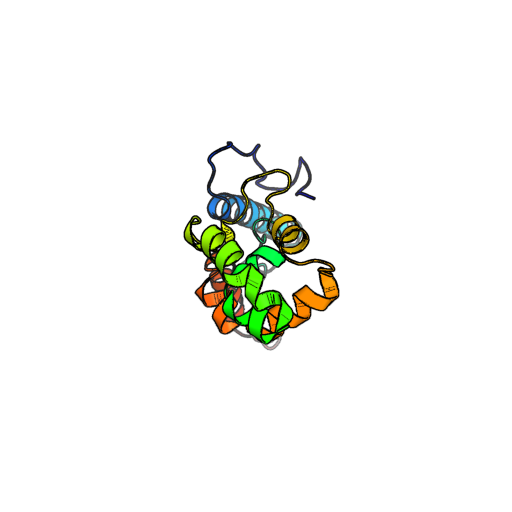 A CA 1
ATOM 681 C C . GLU A 1 90 ? 5.732 -3.445 2.712 1.00 94.88 90 GLU A C 1
ATOM 683 O O . GLU A 1 90 ? 5.619 -2.466 3.448 1.00 94.88 90 GLU A O 1
ATOM 688 N N . HIS A 1 91 ? 6.866 -4.143 2.623 1.00 93.62 91 HIS A N 1
ATOM 689 C CA . HIS A 1 91 ? 8.098 -3.813 3.337 1.00 93.62 91 HIS A CA 1
ATOM 690 C C . HIS A 1 91 ? 9.059 -2.959 2.507 1.00 93.62 91 HIS A C 1
ATOM 692 O O . HIS A 1 91 ? 10.083 -2.524 3.029 1.00 93.62 91 HIS A O 1
ATOM 698 N N . VAL A 1 92 ? 8.748 -2.691 1.235 1.00 90.69 92 VAL A N 1
ATOM 699 C CA . VAL A 1 92 ? 9.642 -1.933 0.357 1.00 90.69 92 VAL A CA 1
ATOM 700 C C . VAL A 1 92 ? 9.625 -0.452 0.738 1.00 90.69 92 VAL A C 1
ATOM 702 O O . VAL A 1 92 ? 8.815 0.336 0.247 1.00 90.69 92 VAL A O 1
ATOM 705 N N . ASN A 1 93 ? 10.561 -0.052 1.595 1.00 84.88 93 ASN A N 1
ATOM 706 C CA . ASN A 1 93 ? 10.929 1.339 1.828 1.00 84.88 93 ASN A CA 1
ATOM 707 C C . ASN A 1 93 ? 12.289 1.419 2.530 1.00 84.88 93 ASN A C 1
ATOM 709 O O . ASN A 1 93 ? 12.378 1.203 3.737 1.00 84.88 93 ASN A O 1
ATOM 713 N N . ASP A 1 94 ? 13.319 1.845 1.798 1.00 73.06 94 ASP A N 1
ATOM 714 C CA . ASP A 1 94 ? 14.678 1.949 2.353 1.00 73.06 94 ASP A CA 1
ATOM 715 C C . ASP A 1 94 ? 15.009 3.384 2.806 1.00 73.06 94 ASP A C 1
ATOM 717 O O . ASP A 1 94 ? 16.175 3.746 2.954 1.00 73.06 94 ASP A O 1
ATOM 721 N N . GLY A 1 95 ? 13.996 4.244 2.978 1.00 75.31 95 GLY A N 1
ATOM 722 C CA . GLY A 1 95 ? 14.158 5.613 3.463 1.00 75.31 95 GLY A CA 1
ATOM 723 C C . GLY A 1 95 ? 13.965 6.719 2.420 1.00 75.31 95 GLY A C 1
ATOM 724 O O . GLY A 1 95 ? 13.139 6.650 1.504 1.00 75.31 95 GLY A O 1
ATOM 725 N N . PHE A 1 96 ? 14.661 7.838 2.639 1.00 68.81 96 PHE A N 1
ATOM 726 C CA . PHE A 1 96 ? 14.448 9.070 1.881 1.00 68.81 96 PHE A CA 1
ATOM 727 C C . PHE A 1 96 ? 14.940 8.912 0.436 1.00 68.81 96 PHE A C 1
ATOM 729 O O . PHE A 1 96 ? 16.129 8.736 0.195 1.00 68.81 96 PHE A O 1
ATOM 736 N N . GLY A 1 97 ? 14.016 8.980 -0.527 1.00 74.38 97 GLY A N 1
ATOM 737 C CA . GLY A 1 97 ? 14.305 8.788 -1.955 1.00 74.38 97 GLY A CA 1
ATOM 738 C C . GLY A 1 97 ? 14.234 7.336 -2.444 1.00 74.38 97 GLY A C 1
ATOM 739 O O . GLY A 1 97 ? 14.338 7.103 -3.642 1.00 74.38 97 GLY A O 1
ATOM 740 N N . THR A 1 98 ? 13.991 6.373 -1.555 1.00 81.06 98 THR A N 1
ATOM 741 C CA . THR A 1 98 ? 13.867 4.935 -1.872 1.00 81.06 98 THR A CA 1
ATOM 742 C C . THR A 1 98 ? 12.507 4.362 -1.453 1.00 81.06 98 THR A C 1
ATOM 744 O O . THR A 1 98 ? 12.304 3.145 -1.413 1.00 81.06 98 THR A O 1
ATOM 747 N N . HIS A 1 99 ? 11.540 5.241 -1.187 1.00 86.44 99 HIS A N 1
ATOM 748 C CA . HIS A 1 99 ? 10.133 4.880 -1.048 1.00 86.44 99 HIS A CA 1
ATOM 749 C C . HIS A 1 99 ? 9.556 4.404 -2.402 1.00 86.44 99 HIS A C 1
ATOM 751 O O . HIS A 1 99 ? 10.094 4.768 -3.457 1.00 86.44 99 HIS A O 1
ATOM 757 N N . PRO A 1 100 ? 8.463 3.615 -2.409 1.00 88.00 100 PRO A N 1
ATOM 758 C CA . PRO A 1 100 ? 7.977 2.921 -3.603 1.00 88.00 100 PRO A CA 1
ATOM 759 C C . PRO A 1 100 ? 7.850 3.816 -4.837 1.00 88.00 100 PRO A C 1
ATOM 761 O O . PRO A 1 100 ? 8.368 3.505 -5.907 1.00 88.00 100 PRO A O 1
ATOM 764 N N . SER A 1 101 ? 7.238 4.990 -4.695 1.00 90.38 101 SER A N 1
ATOM 765 C CA . SER A 1 101 ? 7.039 5.867 -5.843 1.00 90.38 101 SER A CA 1
ATOM 766 C C . SER A 1 101 ? 8.299 6.577 -6.332 1.00 90.38 101 SER A C 1
ATOM 768 O O . SER A 1 101 ? 8.363 6.932 -7.510 1.00 90.38 101 SER A O 1
ATOM 770 N N . ALA A 1 102 ? 9.296 6.801 -5.470 1.00 89.81 102 ALA A N 1
ATOM 771 C CA . ALA A 1 102 ? 10.585 7.332 -5.901 1.00 89.81 102 ALA A CA 1
ATOM 772 C C . ALA A 1 102 ? 11.334 6.293 -6.737 1.00 89.81 102 ALA A C 1
ATOM 774 O O . ALA A 1 102 ? 11.870 6.654 -7.781 1.00 89.81 102 ALA A O 1
ATOM 775 N N . ARG A 1 103 ? 11.272 5.009 -6.355 1.00 90.50 103 ARG A N 1
ATOM 776 C CA . ARG A 1 103 ? 11.835 3.908 -7.154 1.00 90.50 103 ARG A CA 1
ATOM 777 C C . ARG A 1 103 ? 11.204 3.840 -8.533 1.00 90.50 103 ARG A C 1
ATOM 779 O O . ARG A 1 103 ? 11.922 3.835 -9.523 1.00 90.50 103 ARG A O 1
ATOM 786 N N . LEU A 1 104 ? 9.873 3.886 -8.604 1.00 91.50 104 LEU A N 1
ATOM 787 C CA . LEU A 1 104 ? 9.178 3.875 -9.892 1.00 91.50 104 LEU A CA 1
ATOM 788 C C . LEU A 1 104 ? 9.543 5.089 -10.750 1.00 91.50 104 LEU A C 1
ATOM 790 O O . LEU A 1 104 ? 9.787 4.941 -11.938 1.00 91.50 104 LEU A O 1
ATOM 794 N N . LYS A 1 105 ? 9.634 6.288 -10.164 1.00 91.81 105 LYS A N 1
ATOM 795 C CA . LYS A 1 105 ? 10.052 7.493 -10.900 1.00 91.81 105 LYS A CA 1
ATOM 796 C C . LYS A 1 105 ? 11.499 7.441 -11.379 1.00 91.81 105 LYS A C 1
ATOM 798 O O . LYS A 1 105 ? 11.793 8.014 -12.422 1.00 91.81 105 LYS A O 1
ATOM 803 N N . HIS A 1 106 ? 12.386 6.832 -10.598 1.00 90.62 106 HIS A N 1
ATOM 804 C CA . HIS A 1 106 ? 13.792 6.699 -10.955 1.00 90.62 106 HIS A CA 1
ATOM 805 C C . HIS A 1 106 ? 13.978 5.673 -12.072 1.00 90.62 106 HIS A C 1
ATOM 807 O O . HIS A 1 106 ? 14.596 5.983 -13.085 1.00 90.62 106 HIS A O 1
ATOM 813 N N . ALA A 1 107 ? 13.382 4.491 -11.908 1.00 89.38 107 ALA A N 1
ATOM 814 C CA . ALA A 1 107 ? 13.493 3.401 -12.863 1.00 89.38 107 ALA A CA 1
ATOM 815 C C . ALA A 1 107 ? 12.766 3.714 -14.179 1.00 89.38 107 ALA A C 1
ATOM 817 O O . ALA A 1 107 ? 13.256 3.380 -15.252 1.00 89.38 107 ALA A O 1
ATOM 818 N N . ILE A 1 108 ? 11.606 4.381 -14.122 1.00 91.06 108 ILE A N 1
ATOM 819 C CA . ILE A 1 108 ? 10.726 4.582 -15.277 1.00 91.06 108 ILE A CA 1
ATOM 820 C C . ILE A 1 108 ? 10.671 6.069 -15.670 1.00 91.06 108 ILE A C 1
ATOM 822 O O . ILE A 1 108 ? 9.915 6.850 -15.072 1.00 91.06 108 ILE A O 1
ATOM 826 N N . PRO A 1 109 ? 11.395 6.481 -16.731 1.00 89.00 109 PRO A N 1
ATOM 827 C CA . PRO A 1 109 ? 11.287 7.823 -17.284 1.00 89.00 109 PRO A CA 1
ATOM 828 C C . PRO A 1 109 ? 9.843 8.171 -17.652 1.00 89.00 109 PRO A C 1
ATOM 830 O O . PRO A 1 109 ? 9.152 7.429 -18.349 1.00 89.00 109 PRO A O 1
ATOM 833 N N . GLY A 1 110 ? 9.370 9.321 -17.173 1.00 89.06 110 GLY A N 1
ATOM 834 C CA . GLY A 1 110 ? 8.006 9.781 -17.436 1.00 89.06 110 GLY A CA 1
ATOM 835 C C . GLY A 1 110 ? 6.920 9.070 -16.623 1.00 89.06 110 GLY A C 1
ATOM 836 O O . GLY A 1 110 ? 5.742 9.224 -16.949 1.00 89.06 110 GLY A O 1
ATOM 837 N N . TYR A 1 111 ? 7.264 8.325 -15.563 1.00 91.75 111 TYR A N 1
ATOM 838 C CA . TYR A 1 111 ? 6.270 7.711 -14.682 1.00 91.75 111 TYR A CA 1
ATOM 839 C C . TYR A 1 111 ? 5.298 8.742 -14.082 1.00 91.75 111 TYR A C 1
ATOM 841 O O . TYR A 1 111 ? 5.685 9.671 -13.367 1.00 91.75 111 TYR A O 1
ATOM 849 N N . ARG A 1 112 ? 4.001 8.549 -14.337 1.00 91.62 112 ARG A N 1
ATOM 850 C CA . ARG A 1 112 ? 2.904 9.377 -13.835 1.00 91.62 112 ARG A CA 1
ATOM 851 C C . ARG A 1 112 ? 2.113 8.592 -12.798 1.00 91.62 112 ARG A C 1
ATOM 853 O O . ARG A 1 112 ? 1.311 7.737 -13.159 1.00 91.62 112 ARG A O 1
ATOM 860 N N . LYS A 1 113 ? 2.306 8.929 -11.518 1.00 90.50 113 LYS A N 1
ATOM 861 C CA . LYS A 1 113 ? 1.715 8.219 -10.366 1.00 90.50 113 LYS A CA 1
ATOM 862 C C . LYS A 1 113 ? 0.237 7.863 -10.546 1.00 90.50 113 LYS A C 1
ATOM 864 O O . LYS A 1 113 ? -0.137 6.714 -10.371 1.00 90.50 113 LYS A O 1
ATOM 869 N N . VAL A 1 114 ? -0.591 8.842 -10.910 1.00 91.62 114 VAL A N 1
ATOM 870 C CA . VAL A 1 114 ? -2.045 8.650 -10.999 1.00 91.62 114 VAL A CA 1
ATOM 871 C C . VAL A 1 114 ? -2.409 7.745 -12.176 1.00 91.62 114 VAL A C 1
ATOM 873 O O . VAL A 1 114 ? -3.027 6.704 -11.987 1.00 91.62 114 VAL A O 1
ATOM 876 N N . THR A 1 115 ? -2.006 8.110 -13.396 1.00 92.56 115 THR A N 1
ATOM 877 C CA . THR A 1 115 ? -2.431 7.391 -14.606 1.00 92.56 115 THR A CA 1
ATOM 878 C C . THR A 1 115 ? -1.785 6.014 -14.716 1.00 92.56 115 THR A C 1
ATOM 880 O O . THR A 1 115 ? -2.472 5.034 -14.994 1.00 92.56 115 THR A O 1
ATOM 883 N N . HIS A 1 116 ? -0.477 5.915 -14.473 1.00 94.00 116 HIS A N 1
ATOM 884 C CA . HIS A 1 116 ? 0.234 4.640 -14.541 1.00 94.00 116 HIS A CA 1
ATOM 885 C C . HIS A 1 116 ? -0.083 3.755 -13.340 1.00 94.00 116 HIS A C 1
ATOM 887 O O . HIS A 1 116 ? -0.217 2.551 -13.517 1.00 94.00 116 HIS A O 1
ATOM 893 N N . GLY A 1 117 ? -0.273 4.330 -12.149 1.00 93.81 117 GLY A N 1
ATOM 894 C CA . GLY A 1 117 ? -0.639 3.561 -10.963 1.00 93.81 117 GLY A CA 1
ATOM 895 C C . GLY A 1 117 ? -1.982 2.849 -11.120 1.00 93.81 117 GLY A C 1
ATOM 896 O O . GLY A 1 117 ? -2.072 1.657 -10.845 1.00 93.81 117 GLY A O 1
ATOM 897 N N . VAL A 1 118 ? -3.008 3.537 -11.638 1.00 93.81 118 VAL A N 1
ATOM 898 C CA . VAL A 1 118 ? -4.319 2.917 -11.916 1.00 93.81 118 VAL A CA 1
ATOM 899 C C . VAL A 1 118 ? -4.208 1.837 -12.996 1.00 93.81 118 VAL A C 1
ATOM 901 O O . VAL A 1 118 ? -4.765 0.749 -12.836 1.00 93.81 118 VAL A O 1
ATOM 904 N N . ARG A 1 119 ? -3.463 2.104 -14.079 1.00 94.00 119 ARG A N 1
ATOM 905 C CA . ARG A 1 119 ? -3.242 1.125 -15.156 1.00 94.00 119 ARG A CA 1
ATOM 906 C C . ARG A 1 119 ? -2.547 -0.134 -14.636 1.00 94.00 119 ARG A C 1
ATOM 908 O O . ARG A 1 119 ? -3.002 -1.234 -14.928 1.00 94.00 119 ARG A O 1
ATOM 915 N N . LEU A 1 120 ? -1.493 0.029 -13.838 1.00 95.56 120 LEU A N 1
ATOM 916 C CA . LEU A 1 120 ? -0.764 -1.074 -13.217 1.00 95.56 120 LEU A CA 1
ATOM 917 C C . LEU A 1 120 ? -1.657 -1.861 -12.263 1.00 95.56 120 LEU A C 1
ATOM 919 O O . LEU A 1 120 ? -1.765 -3.068 -12.420 1.00 95.56 120 LEU A O 1
ATOM 923 N N . ALA A 1 121 ? -2.369 -1.205 -11.345 1.00 96.44 121 ALA A N 1
ATOM 924 C CA . ALA A 1 121 ? -3.281 -1.899 -10.433 1.00 96.44 121 ALA A CA 1
ATOM 925 C C . ALA A 1 121 ? -4.343 -2.718 -11.183 1.00 96.44 121 ALA A C 1
ATOM 927 O O . ALA A 1 121 ? -4.655 -3.839 -10.789 1.00 96.44 121 ALA A O 1
ATOM 928 N N . THR A 1 122 ? -4.845 -2.188 -12.303 1.00 95.25 122 THR A N 1
ATOM 929 C CA . THR A 1 122 ? -5.785 -2.901 -13.183 1.00 95.25 122 THR A CA 1
ATOM 930 C C . THR A 1 122 ? -5.129 -4.115 -13.848 1.00 95.25 122 THR A C 1
ATOM 932 O O . THR A 1 122 ? -5.736 -5.178 -13.917 1.00 95.25 122 THR A O 1
ATOM 935 N N . GLN A 1 123 ? -3.887 -3.975 -14.321 1.00 95.50 123 GLN A N 1
ATOM 936 C CA . GLN A 1 123 ? -3.137 -5.035 -15.001 1.00 95.50 123 GLN A CA 1
ATOM 937 C C . GLN A 1 123 ? -2.665 -6.154 -14.058 1.00 95.50 123 GLN A C 1
ATOM 939 O O . GLN A 1 123 ? -2.529 -7.300 -14.495 1.00 95.50 123 GLN A O 1
ATOM 944 N N . ILE A 1 124 ? -2.371 -5.808 -12.803 1.00 97.19 124 ILE A N 1
ATOM 945 C CA . ILE A 1 124 ? -1.966 -6.731 -11.737 1.00 97.19 124 ILE A CA 1
ATOM 946 C C . ILE A 1 124 ? -3.192 -7.491 -11.218 1.00 97.19 124 ILE A C 1
ATOM 948 O O . ILE A 1 124 ? -3.163 -8.711 -11.084 1.00 97.19 124 ILE A O 1
ATOM 952 N N . GLY A 1 125 ? -4.285 -6.769 -10.965 1.00 97.69 125 GLY A N 1
ATOM 953 C CA . GLY A 1 125 ? -5.515 -7.332 -10.431 1.00 97.69 125 GLY A CA 1
ATOM 954 C C . GLY A 1 125 ? -5.490 -7.522 -8.913 1.00 97.69 125 GLY A C 1
ATOM 955 O O . GLY A 1 125 ? -4.449 -7.696 -8.277 1.00 97.69 125 GLY A O 1
ATOM 956 N N . LEU A 1 126 ? -6.684 -7.489 -8.321 1.00 97.62 126 LEU A N 1
ATOM 957 C CA . LEU A 1 126 ? -6.859 -7.520 -6.871 1.00 97.62 126 LEU A CA 1
ATOM 958 C C . LEU A 1 126 ? -6.366 -8.827 -6.242 1.00 97.62 126 LEU A C 1
ATOM 960 O O . LEU A 1 126 ? -5.774 -8.789 -5.167 1.00 97.62 126 LEU A O 1
ATOM 964 N N . ASP A 1 127 ? -6.574 -9.961 -6.918 1.00 97.81 127 ASP A N 1
ATOM 965 C CA . ASP A 1 127 ? -6.164 -11.280 -6.425 1.00 97.81 127 ASP A CA 1
ATOM 966 C C . ASP A 1 127 ? -4.657 -11.374 -6.202 1.00 97.81 127 ASP A C 1
ATOM 968 O O . ASP A 1 127 ? -4.215 -11.866 -5.165 1.00 97.81 127 ASP A O 1
ATOM 972 N N . ARG A 1 128 ? -3.872 -10.843 -7.143 1.00 98.00 128 ARG A N 1
ATOM 973 C CA . ARG A 1 128 ? -2.414 -10.825 -7.048 1.00 98.00 128 ARG A CA 1
ATOM 974 C C . ARG A 1 128 ? -1.931 -9.843 -5.984 1.00 98.00 128 ARG A C 1
ATOM 976 O O . ARG A 1 128 ? -1.036 -10.172 -5.213 1.00 98.00 128 ARG A O 1
ATOM 983 N N . ILE A 1 129 ? -2.554 -8.664 -5.898 1.00 98.12 129 ILE A N 1
ATOM 984 C CA . ILE A 1 129 ? -2.227 -7.683 -4.853 1.00 98.12 129 ILE A CA 1
ATOM 985 C C . ILE A 1 129 ? -2.462 -8.297 -3.471 1.00 98.12 129 ILE A C 1
ATOM 987 O O . ILE A 1 129 ? -1.561 -8.276 -2.642 1.00 98.12 129 ILE A O 1
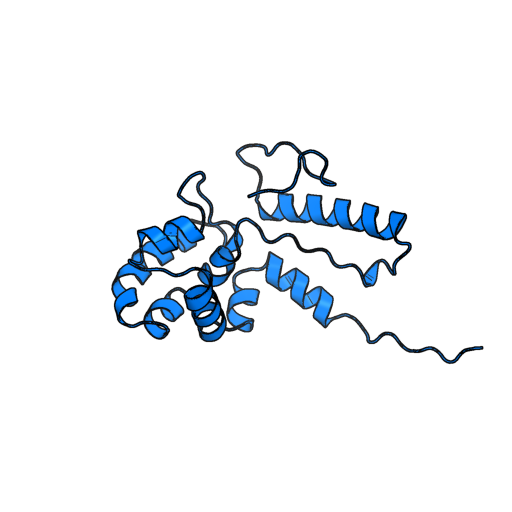ATOM 991 N N . ARG A 1 130 ? -3.634 -8.889 -3.209 1.00 97.38 130 ARG A N 1
ATOM 992 C CA . ARG A 1 130 ? -3.948 -9.438 -1.878 1.00 97.38 130 ARG A CA 1
ATOM 993 C C . ARG A 1 130 ? -3.149 -10.693 -1.518 1.00 97.38 130 ARG A C 1
ATOM 995 O O . ARG A 1 130 ? -2.996 -10.965 -0.331 1.00 97.38 130 ARG A O 1
ATOM 1002 N N . SER A 1 131 ? -2.662 -11.455 -2.503 1.00 97.69 131 SER A N 1
ATOM 1003 C CA . SER A 1 131 ? -1.831 -12.635 -2.241 1.00 97.69 131 SER A CA 1
ATOM 1004 C C . SER A 1 131 ? -0.397 -12.278 -1.863 1.00 97.69 131 SER A C 1
ATOM 1006 O O . SER A 1 131 ? 0.224 -13.036 -1.138 1.00 97.69 131 SER A O 1
ATOM 1008 N N . GLU A 1 132 ? 0.135 -11.157 -2.354 1.00 97.56 132 GLU A N 1
ATOM 1009 C CA . GLU A 1 132 ? 1.522 -10.738 -2.091 1.00 97.56 132 GLU A CA 1
ATOM 1010 C C . GLU A 1 132 ? 1.609 -9.662 -0.994 1.00 97.56 132 GLU A C 1
ATOM 1012 O O . GLU A 1 132 ? 2.592 -9.574 -0.259 1.00 97.56 132 GLU A O 1
ATOM 1017 N N . CYS A 1 133 ? 0.570 -8.835 -0.859 1.00 97.62 133 CYS A N 1
ATOM 1018 C CA . CYS A 1 133 ? 0.431 -7.813 0.175 1.00 97.62 133 CYS A CA 1
ATOM 1019 C C . CYS A 1 133 ? -0.502 -8.329 1.275 1.00 97.62 133 CYS A C 1
ATOM 1021 O O . CYS A 1 133 ? -1.691 -8.005 1.301 1.00 97.62 133 CYS A O 1
ATOM 1023 N N . HIS A 1 134 ? 0.023 -9.185 2.155 1.00 96.81 134 HIS A N 1
ATOM 1024 C CA . HIS A 1 134 ? -0.763 -9.883 3.172 1.00 96.81 134 HIS A CA 1
ATOM 1025 C C . HIS A 1 134 ? -1.479 -8.958 4.166 1.00 96.81 134 HIS A C 1
ATOM 1027 O O . HIS A 1 134 ? -2.566 -9.314 4.617 1.00 96.81 134 HIS A O 1
ATOM 1033 N N . HIS A 1 135 ? -0.924 -7.790 4.514 1.00 97.81 135 HIS A N 1
ATOM 1034 C CA . HIS A 1 135 ? -1.596 -6.858 5.430 1.00 97.81 135 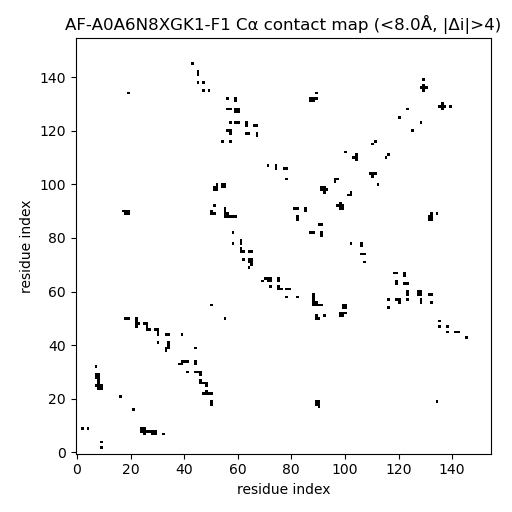HIS A CA 1
ATOM 1035 C C . HIS A 1 135 ? -2.836 -6.249 4.768 1.00 97.81 135 HIS A C 1
ATOM 1037 O O . HIS A 1 135 ? -3.947 -6.369 5.293 1.00 97.81 135 HIS A O 1
ATOM 1043 N N . PHE A 1 136 ? -2.682 -5.720 3.551 1.00 98.38 136 PHE A N 1
ATOM 1044 C CA . PHE A 1 136 ? -3.809 -5.302 2.714 1.00 98.38 136 PHE A CA 1
ATOM 1045 C C . PHE A 1 136 ? -4.823 -6.437 2.471 1.00 98.38 136 PHE A C 1
ATOM 1047 O O . PHE A 1 136 ? -6.034 -6.237 2.599 1.00 98.38 136 PHE A O 1
ATOM 1054 N N . GLY A 1 137 ? -4.343 -7.642 2.154 1.00 98.31 137 GLY A N 1
ATOM 1055 C CA . GLY A 1 137 ? -5.1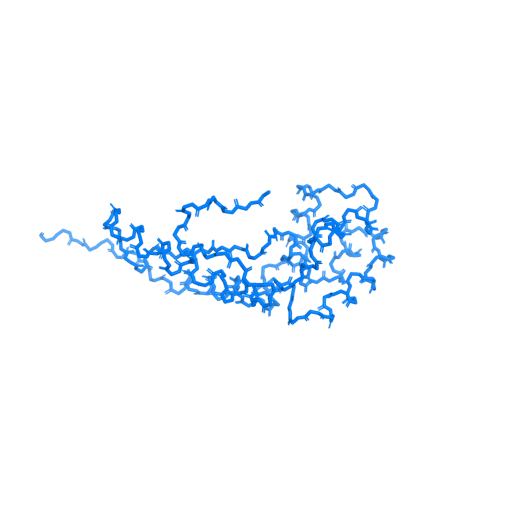87 -8.807 1.898 1.00 98.31 137 GLY A CA 1
ATOM 1056 C C . GLY A 1 137 ? -5.995 -9.246 3.120 1.00 98.31 137 GLY A C 1
ATOM 1057 O O . GLY A 1 137 ? -7.179 -9.559 2.992 1.00 98.31 137 GLY A O 1
ATOM 1058 N N . ALA A 1 138 ? -5.401 -9.199 4.313 1.00 98.19 138 ALA A N 1
ATOM 1059 C CA . ALA A 1 138 ? -6.089 -9.503 5.563 1.00 98.19 138 ALA A CA 1
ATOM 1060 C C . ALA A 1 138 ? -7.195 -8.483 5.872 1.00 98.19 138 ALA A C 1
ATOM 1062 O O . ALA A 1 138 ? -8.296 -8.869 6.274 1.00 98.19 138 ALA A O 1
ATOM 1063 N N . TRP A 1 139 ? -6.940 -7.188 5.660 1.00 98.38 139 TRP A N 1
ATOM 1064 C CA . TRP A 1 139 ? -7.964 -6.152 5.807 1.00 98.38 139 TRP A CA 1
ATOM 1065 C C . TRP A 1 139 ? -9.140 -6.369 4.848 1.00 98.38 139 TRP A C 1
ATOM 1067 O O . TRP A 1 139 ? -10.299 -6.358 5.276 1.00 98.38 139 TRP A O 1
ATOM 1077 N N . LEU A 1 140 ? -8.849 -6.641 3.574 1.00 98.12 140 LEU A N 1
ATOM 1078 C CA . LEU A 1 140 ? -9.874 -6.933 2.579 1.00 98.12 140 LEU A CA 1
ATOM 1079 C C . LEU A 1 140 ? -10.699 -8.168 2.961 1.00 98.12 140 LEU A C 1
ATOM 1081 O O . LEU A 1 140 ? -11.925 -8.096 2.975 1.00 98.12 140 LEU A O 1
ATOM 1085 N N . GLY A 1 141 ? -10.046 -9.260 3.369 1.00 98.19 141 GLY A N 1
ATOM 1086 C CA . GLY A 1 141 ? -10.733 -10.476 3.810 1.00 98.19 141 GLY A CA 1
ATOM 1087 C C . GLY A 1 141 ? -11.655 -10.240 5.012 1.00 98.19 141 GLY A C 1
ATOM 1088 O O . GLY A 1 141 ? -12.762 -10.779 5.065 1.00 98.19 141 GLY A O 1
ATOM 1089 N N . ARG A 1 142 ? -11.262 -9.368 5.954 1.00 97.56 142 ARG A N 1
ATOM 1090 C CA . ARG A 1 142 ? -12.139 -8.957 7.064 1.00 97.56 142 ARG A CA 1
ATOM 1091 C C . ARG A 1 142 ? -13.388 -8.244 6.552 1.00 97.56 142 ARG A C 1
ATOM 1093 O O . ARG A 1 142 ? -14.481 -8.582 7.003 1.00 97.56 142 ARG A O 1
ATOM 1100 N N . MET A 1 143 ? -13.248 -7.310 5.609 1.00 96.56 143 MET A N 1
ATOM 1101 C CA . MET A 1 143 ? -14.393 -6.616 5.006 1.00 96.56 143 MET A CA 1
ATOM 1102 C C . MET A 1 143 ? -15.316 -7.574 4.247 1.00 96.56 143 MET A C 1
ATOM 1104 O O . MET A 1 143 ? -16.530 -7.495 4.406 1.00 96.56 143 MET A O 1
ATOM 1108 N N . GLU A 1 144 ? -14.755 -8.494 3.463 1.00 96.69 144 GLU A N 1
ATOM 1109 C CA . GLU A 1 144 ? -15.514 -9.486 2.688 1.00 96.69 144 GLU A CA 1
ATOM 1110 C C . GLU A 1 144 ? -16.275 -10.474 3.590 1.00 96.69 144 GLU A C 1
ATOM 1112 O O . GLU A 1 144 ? -17.360 -10.929 3.235 1.00 96.69 144 GLU A O 1
ATOM 1117 N N . SER A 1 145 ? -15.753 -10.770 4.787 1.00 96.31 145 SER A N 1
ATOM 1118 C CA . SER A 1 145 ? -16.422 -11.642 5.765 1.00 96.31 145 SER A CA 1
ATOM 1119 C C . SER A 1 145 ? -17.593 -10.984 6.510 1.00 96.31 145 SER A C 1
ATOM 1121 O O . SER A 1 145 ? -18.334 -11.657 7.241 1.00 96.31 145 SER A O 1
ATOM 1123 N N . LEU A 1 146 ? -17.776 -9.668 6.350 1.00 95.69 146 LEU A N 1
ATOM 1124 C CA . LEU A 1 146 ? -18.840 -8.942 7.023 1.00 95.69 146 LEU A CA 1
ATOM 1125 C C . LEU A 1 146 ? -20.207 -9.429 6.551 1.00 95.69 146 LEU A C 1
ATOM 1127 O O . LEU A 1 146 ? -20.576 -9.315 5.386 1.00 95.69 146 LEU A O 1
ATOM 1131 N N . GLN A 1 147 ? -21.020 -9.880 7.501 1.00 93.06 147 GLN A N 1
ATOM 1132 C CA . GLN A 1 147 ? -22.411 -10.204 7.208 1.00 93.06 147 GLN A CA 1
ATOM 1133 C C . GLN A 1 147 ? -23.162 -8.946 6.752 1.00 93.06 147 GLN A C 1
ATOM 1135 O O . GLN A 1 147 ? -22.826 -7.845 7.200 1.00 93.06 147 GLN A O 1
ATOM 1140 N N . PRO A 1 148 ? -24.200 -9.046 5.914 1.00 89.25 148 PRO A N 1
ATOM 1141 C CA . PRO A 1 148 ? -25.100 -7.926 5.687 1.00 89.25 148 PRO A CA 1
ATOM 1142 C C . PRO A 1 148 ? -25.647 -7.410 7.021 1.00 89.25 148 PRO A C 1
ATOM 1144 O O . PRO A 1 148 ? -25.898 -8.176 7.956 1.00 89.25 148 PRO A O 1
ATOM 1147 N N . LEU A 1 149 ? -25.820 -6.094 7.135 1.00 87.69 149 LEU A N 1
ATOM 1148 C CA . LEU A 1 149 ? -26.606 -5.551 8.234 1.00 87.69 149 LEU A CA 1
ATOM 1149 C C . LEU A 1 149 ? -28.025 -6.070 8.032 1.00 87.69 149 LEU A C 1
ATOM 1151 O O . LEU A 1 149 ? -28.702 -5.613 7.119 1.00 87.69 149 LEU A O 1
ATOM 1155 N N . ASN A 1 150 ? -28.469 -7.032 8.841 1.00 81.56 150 ASN A N 1
ATOM 1156 C CA . ASN A 1 150 ? -29.878 -7.393 8.841 1.00 81.56 150 ASN A CA 1
ATOM 1157 C C . ASN A 1 150 ? -30.657 -6.141 9.254 1.00 81.56 150 ASN A C 1
ATOM 1159 O O . ASN A 1 150 ? -30.465 -5.676 10.385 1.00 81.56 150 ASN A O 1
ATOM 1163 N N . PRO A 1 151 ? -31.526 -5.587 8.389 1.00 63.28 151 PRO A N 1
ATOM 1164 C CA . PRO A 1 151 ? -32.485 -4.592 8.820 1.00 63.28 151 PRO A CA 1
ATOM 1165 C C . PRO A 1 151 ? -33.510 -5.352 9.664 1.00 63.28 151 PRO A C 1
ATOM 1167 O O . PRO A 1 151 ? -34.528 -5.833 9.171 1.00 63.28 151 PRO A O 1
ATOM 1170 N N . GLY A 1 152 ? -33.182 -5.595 10.932 1.00 62.25 152 GLY A N 1
ATOM 1171 C CA . GLY A 1 152 ? -34.100 -6.223 11.864 1.00 62.25 152 GLY A CA 1
ATOM 1172 C C . GLY A 1 152 ? -35.369 -5.385 11.912 1.00 62.25 152 GLY A C 1
ATOM 1173 O O . GLY A 1 152 ? -35.304 -4.206 12.253 1.00 62.25 152 GLY A O 1
ATOM 1174 N N . ARG A 1 153 ? -36.496 -6.003 11.529 1.00 54.78 153 ARG A N 1
ATOM 1175 C CA . ARG A 1 153 ? -37.857 -5.502 11.746 1.00 54.78 153 ARG A CA 1
ATOM 1176 C C . ARG A 1 153 ? -37.917 -4.808 13.102 1.00 54.78 153 ARG A C 1
ATOM 1178 O O . ARG A 1 153 ? -37.638 -5.452 14.114 1.00 54.78 153 ARG A O 1
ATOM 1185 N N . SER A 1 154 ? -38.305 -3.537 13.094 1.00 48.03 154 SER A N 1
ATOM 1186 C CA . SER A 1 154 ? -38.757 -2.828 14.284 1.00 48.03 154 SER A CA 1
ATOM 1187 C C . SER A 1 154 ? -39.710 -3.744 15.058 1.00 48.03 154 SER A C 1
ATOM 1189 O O . SER A 1 154 ? -40.713 -4.198 14.501 1.00 48.03 154 SER A O 1
ATOM 1191 N N . ARG A 1 155 ? -39.344 -4.085 16.293 1.00 47.25 155 ARG A N 1
ATOM 1192 C CA . ARG A 1 155 ? -40.313 -4.486 17.311 1.00 47.25 155 ARG A CA 1
ATOM 1193 C C . ARG A 1 155 ? -40.670 -3.250 18.109 1.0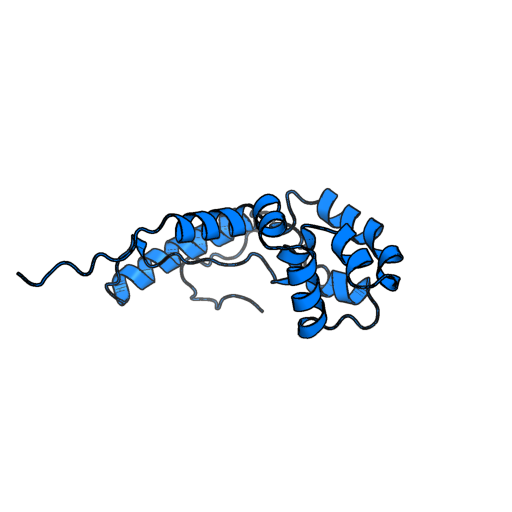0 47.25 155 ARG A C 1
ATOM 1195 O O . ARG A 1 155 ? -39.746 -2.433 18.317 1.00 47.25 155 ARG A O 1
#

Radius of gyration: 18.14 Å; Cα contacts (8 Å, |Δi|>4): 159; chains: 1; bounding box: 56×27×45 Å

Secondary structure (DSSP, 8-state):
----TT-TT-PPPPTT--HHHHHHHHHHHHHHHHHHHH---GGG------SS-THHHHTT-SHHHHHH-GGGGGGHHHHHHHHHTSSSGGG---STT-SHHHHHHHHSTT--HHHHHHHHHHHH-HHHHHHH-HHHHHHHHHHHTPPP-------